Protein AF-A0A392QJE2-F1 (afdb_monomer)

Radius of gyration: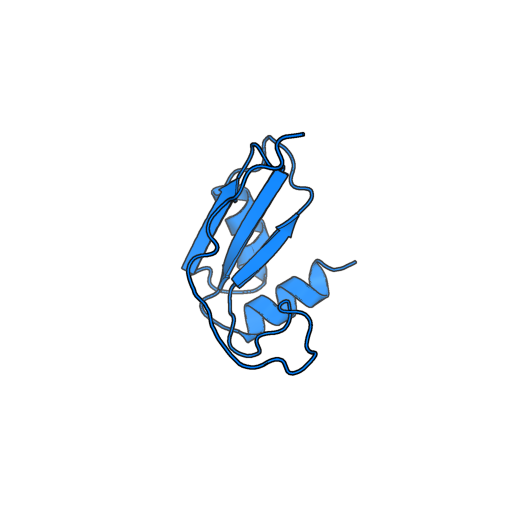 14.97 Å; Cα contacts (8 Å, |Δi|>4): 99; chains: 1; bounding box: 38×28×38 Å

Foldseek 3Di:
DDDDDDDDPDPDDDDDPDDPQCPVPFQKDKFAQAALPDDQVNVCVVLCVLHAWPDKADDSVRRIIMTGHPDSSSSVVCCVVVVD

Mean predicted aligned error: 11.25 Å

InterPro domains:
  IPR000504 RNA recognition motif domain [PF00076] (29-84)
  IPR000504 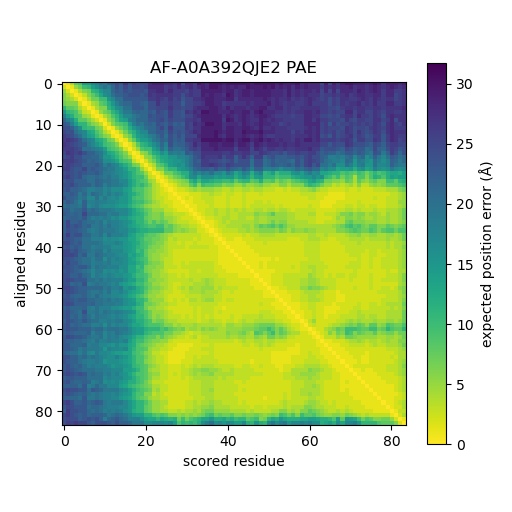RNA recognition motif domain [PS50102] (27-84)
  IPR000504 RNA recognition motif domain [SM00360] (28-84)
  IPR012677 Nucleotide-binding alpha-beta plait domain superfamily [G3DSA:3.30.70.330] (20-84)
  IPR035979 RNA-binding domain superfamily [SSF54928] (8-84)
  IPR039171 Pre-mRNA-splicing factor Cwc2/Slt11 [PTHR14089] (19-83)

pLDDT: mean 74.99, std 20.08, range [34.59, 93.56]

Solvent-accessible surface area (backbone atoms only — not comparable to full-atom values): 5311 Å² total; per-residue (Å²): 135,92,76,86,82,73,84,76,80,88,79,89,72,85,92,64,98,61,72,92,86,66,58,91,83,55,21,61,42,81,45,68,86,41,56,70,81,63,42,48,66,55,54,47,61,70,49,46,81,47,39,61,71,73,46,64,48,64,38,48,97,70,20,28,33,40,43,26,32,75,41,50,68,27,30,53,50,42,47,66,69,66,69,119

Secondary structure (DSSP, 8-state):
-----PPPP-------S--TT--TT--EEEE-S--TT--HHHHHHHHTTTS-EEEEEEEGGGTEEEEEESSHHHHHHHHHHH--

Nearest PDB structures (foldseek):
  6n7r-assembly1_F  TM=8.089E-01  e=2.101E-07  Saccharomyces cerevisiae S288C
  8w2o-assembly1_F  TM=8.147E-01  e=6.631E-07  Saccharomyces cerevisiae S288C
  2ytc-assembly1_A  TM=8.307E-01  e=3.593E-06  Homo sapiens
  2rs8-assembly1_A  TM=7.619E-01  e=4.383E-05  Mus musculus
  2mqo-assembly1_A  TM=8.485E-01  e=3.330E-04  Rattus norvegicus

Structure (mmCIF, N/CA/C/O backbone):
data_AF-A0A392QJE2-F1
#
_entry.id   AF-A0A392QJE2-F1
#
loop_
_atom_site.group_PDB
_atom_site.id
_atom_site.type_symbol
_atom_site.label_atom_id
_atom_site.label_alt_id
_atom_site.label_comp_id
_atom_site.label_asym_id
_atom_site.label_entity_id
_atom_site.label_seq_id
_atom_site.pdbx_PDB_ins_code
_atom_site.Cartn_x
_atom_site.Cartn_y
_atom_site.Cartn_z
_atom_site.occupancy
_atom_site.B_iso_or_equiv
_atom_site.auth_seq_id
_atom_site.auth_comp_id
_atom_site.auth_asym_id
_atom_site.auth_atom_id
_atom_site.pdbx_PDB_model_num
ATOM 1 N N . SER A 1 1 ? 22.080 17.864 25.824 1.00 44.97 1 SER A N 1
ATOM 2 C CA . SER A 1 1 ? 20.844 17.780 25.025 1.00 44.97 1 SER A CA 1
ATOM 3 C C . SER A 1 1 ? 20.775 16.409 24.382 1.00 44.97 1 SER A C 1
ATOM 5 O O . SER A 1 1 ? 21.685 16.060 23.643 1.00 44.97 1 SER A O 1
ATOM 7 N N . LEU A 1 2 ? 19.794 15.593 24.772 1.00 45.62 2 LEU A N 1
ATOM 8 C CA . LEU A 1 2 ? 19.657 14.186 24.381 1.00 45.62 2 LEU A CA 1
ATOM 9 C C . LEU A 1 2 ? 19.000 14.078 22.998 1.00 45.62 2 LEU A C 1
ATOM 11 O O . LEU A 1 2 ? 17.803 14.319 22.878 1.00 45.62 2 LEU A O 1
ATOM 15 N N . ALA A 1 3 ? 19.762 13.700 21.973 1.00 43.06 3 ALA A N 1
ATOM 16 C CA . ALA A 1 3 ? 19.202 13.153 20.741 1.00 43.06 3 ALA A CA 1
ATOM 17 C C . ALA A 1 3 ? 19.219 11.624 20.870 1.00 43.06 3 ALA A C 1
ATOM 19 O O . ALA A 1 3 ? 20.273 11.029 21.093 1.00 43.06 3 ALA A O 1
ATOM 20 N N . ALA A 1 4 ? 18.042 11.003 20.823 1.00 39.81 4 ALA A N 1
ATOM 21 C CA . ALA A 1 4 ? 17.875 9.563 20.959 1.00 39.81 4 ALA A CA 1
ATOM 22 C C . ALA A 1 4 ? 18.611 8.815 19.831 1.00 39.81 4 ALA A C 1
ATOM 24 O O . ALA A 1 4 ? 18.329 9.016 18.650 1.00 39.81 4 ALA A O 1
ATOM 25 N N . ILE A 1 5 ? 19.551 7.952 20.219 1.00 45.78 5 ILE A N 1
ATOM 26 C CA . ILE A 1 5 ? 20.262 7.016 19.348 1.00 45.78 5 ILE A CA 1
ATOM 27 C C . ILE A 1 5 ? 19.345 5.810 19.123 1.00 45.78 5 ILE A C 1
ATOM 29 O O . ILE A 1 5 ? 19.175 4.989 20.021 1.00 45.78 5 ILE A O 1
ATOM 33 N N . TYR A 1 6 ? 18.756 5.690 17.935 1.00 34.59 6 TYR A N 1
ATOM 34 C CA . TYR A 1 6 ? 18.214 4.412 17.476 1.00 34.59 6 TYR A CA 1
ATOM 35 C C . TYR A 1 6 ? 19.316 3.690 16.690 1.00 34.59 6 TYR A C 1
ATOM 37 O O . TYR A 1 6 ? 19.877 4.292 15.771 1.00 34.59 6 TYR A O 1
ATOM 45 N N . PRO A 1 7 ? 19.666 2.434 17.020 1.00 42.44 7 PRO A N 1
ATOM 46 C CA . PRO A 1 7 ? 20.619 1.684 16.220 1.00 42.44 7 PRO A CA 1
ATOM 47 C C . PRO A 1 7 ? 19.978 1.353 14.873 1.00 42.44 7 PRO A C 1
ATOM 49 O O . PRO A 1 7 ? 18.931 0.709 14.807 1.00 42.44 7 PRO A O 1
ATOM 52 N N . VAL A 1 8 ? 20.614 1.804 13.795 1.00 45.44 8 VAL A N 1
ATOM 53 C CA . VAL A 1 8 ? 20.314 1.333 12.444 1.00 45.44 8 VAL A CA 1
ATOM 54 C C . VAL A 1 8 ? 20.682 -0.159 12.376 1.00 45.44 8 VAL A C 1
ATOM 56 O O . VAL A 1 8 ? 21.844 -0.494 12.618 1.00 45.44 8 VAL A O 1
ATOM 59 N N . PRO A 1 9 ? 19.747 -1.093 12.113 1.00 41.56 9 PRO A N 1
ATOM 60 C CA . PRO A 1 9 ? 20.136 -2.457 11.786 1.00 41.56 9 PRO A C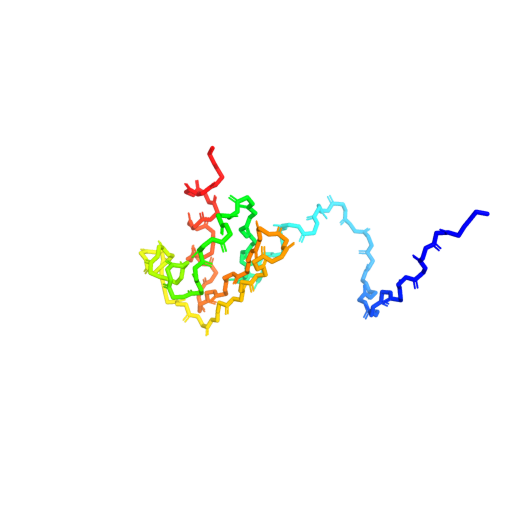A 1
ATOM 61 C C . PRO A 1 9 ? 20.922 -2.408 10.472 1.00 41.56 9 PRO A C 1
ATOM 63 O O . PRO A 1 9 ? 20.493 -1.801 9.491 1.00 41.56 9 PRO A O 1
ATOM 66 N 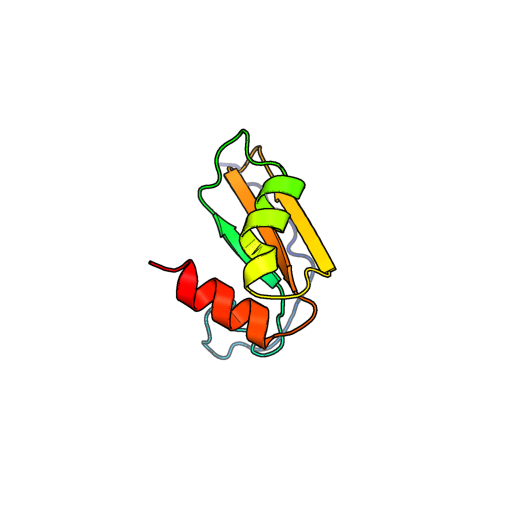N . ALA A 1 10 ? 22.125 -2.970 10.514 1.00 39.78 10 ALA A N 1
ATOM 67 C CA . ALA A 1 10 ? 23.151 -2.842 9.495 1.00 39.78 10 ALA A CA 1
ATOM 68 C C . ALA A 1 10 ? 22.679 -3.323 8.112 1.00 39.78 10 ALA A C 1
ATOM 70 O O . ALA A 1 10 ? 22.616 -4.521 7.853 1.00 39.78 10 ALA A O 1
ATOM 71 N N . TYR A 1 11 ? 22.438 -2.381 7.203 1.00 39.03 11 TYR A N 1
ATOM 72 C CA . TYR A 1 11 ? 22.514 -2.614 5.763 1.00 39.03 11 TYR A CA 1
ATOM 73 C C . TYR A 1 11 ? 23.678 -1.782 5.232 1.00 39.03 11 TYR A C 1
ATOM 75 O O . TYR A 1 11 ? 23.536 -0.628 4.842 1.00 39.03 11 TYR A O 1
ATOM 83 N N . THR A 1 12 ? 24.877 -2.351 5.314 1.00 45.94 12 THR A N 1
ATOM 84 C CA . THR A 1 12 ? 26.086 -1.786 4.716 1.00 45.94 12 THR A CA 1
ATOM 85 C C . THR A 1 12 ? 26.167 -2.206 3.251 1.00 45.94 12 THR A C 1
ATOM 87 O O . THR A 1 12 ? 26.502 -3.354 2.965 1.00 45.94 12 THR A O 1
ATOM 90 N N . ALA A 1 13 ? 25.910 -1.278 2.330 1.00 36.12 13 ALA A N 1
ATOM 91 C CA . ALA A 1 13 ? 26.320 -1.373 0.929 1.00 36.12 13 ALA A CA 1
ATOM 92 C C . ALA A 1 13 ? 26.890 -0.010 0.468 1.00 36.12 13 ALA A C 1
ATOM 94 O O . ALA A 1 13 ? 26.427 1.028 0.947 1.00 36.12 13 ALA A O 1
ATOM 95 N N . PRO A 1 14 ? 27.935 0.009 -0.383 1.00 43.97 14 PRO A N 1
ATOM 96 C CA . PRO A 1 14 ? 28.697 1.214 -0.706 1.00 43.97 14 PRO A CA 1
ATOM 97 C C . PRO A 1 14 ? 27.887 2.224 -1.530 1.00 43.97 14 PRO A C 1
ATOM 99 O O . PRO A 1 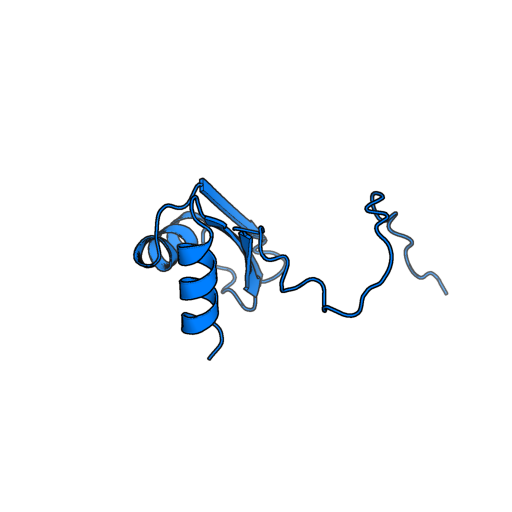14 ? 27.202 1.876 -2.488 1.00 43.97 14 PRO A O 1
ATOM 102 N N . VAL A 1 15 ? 28.018 3.492 -1.140 1.00 46.44 15 VAL A N 1
ATOM 103 C CA . VAL A 1 15 ? 27.343 4.680 -1.675 1.00 46.44 15 VAL A CA 1
ATOM 104 C C . VAL A 1 15 ? 27.596 4.854 -3.180 1.00 46.44 15 VAL A C 1
ATOM 106 O O . VAL A 1 15 ? 28.676 5.270 -3.591 1.00 46.44 15 VAL A O 1
ATOM 109 N N . ASN A 1 16 ? 26.564 4.605 -3.986 1.00 44.72 16 ASN A N 1
ATOM 110 C CA . ASN A 1 16 ? 26.334 5.269 -5.269 1.00 44.72 16 ASN A CA 1
ATOM 111 C C . ASN A 1 16 ? 24.999 6.009 -5.142 1.00 44.72 16 ASN A C 1
ATOM 113 O O . ASN A 1 16 ? 24.028 5.458 -4.633 1.00 44.72 16 ASN A O 1
ATOM 117 N N . THR A 1 17 ? 24.979 7.277 -5.536 1.00 40.78 17 THR A N 1
ATOM 118 C CA . THR A 1 17 ? 23.940 8.284 -5.272 1.00 40.78 17 THR A CA 1
ATOM 119 C C . THR A 1 17 ? 22.632 8.049 -6.036 1.00 40.78 17 THR A C 1
ATOM 121 O O . THR A 1 17 ? 22.207 8.895 -6.820 1.00 40.78 17 THR A O 1
ATOM 124 N N . VAL A 1 18 ? 21.974 6.916 -5.809 1.00 43.03 18 VAL A N 1
ATOM 125 C CA . VAL A 1 18 ? 20.528 6.808 -6.001 1.00 43.03 18 VAL A CA 1
ATOM 126 C C . VAL A 1 18 ? 19.895 7.070 -4.636 1.00 43.03 18 VAL A C 1
ATOM 128 O O . VAL A 1 18 ? 20.319 6.454 -3.652 1.00 43.03 18 VAL A O 1
ATOM 131 N N . PRO A 1 19 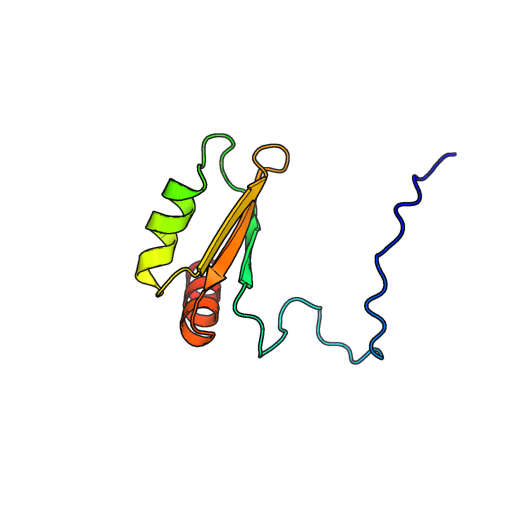? 18.949 8.011 -4.497 1.00 45.94 19 PRO A N 1
ATOM 132 C CA . PRO A 1 19 ? 18.169 8.061 -3.272 1.00 45.94 19 PRO A CA 1
ATOM 133 C C . PRO A 1 19 ? 17.525 6.664 -3.096 1.00 45.94 19 PRO A C 1
ATOM 135 O O . PRO A 1 19 ? 17.163 6.040 -4.098 1.00 45.94 19 PRO A O 1
ATOM 138 N N . PRO A 1 20 ? 17.444 6.111 -1.871 1.00 48.78 20 PRO A N 1
ATOM 139 C CA . PRO A 1 20 ? 17.079 4.704 -1.595 1.00 48.78 20 PRO A CA 1
ATOM 140 C C . PRO A 1 20 ? 15.634 4.315 -1.985 1.00 48.78 20 PRO A C 1
ATOM 142 O O . PRO A 1 20 ? 15.112 3.281 -1.584 1.00 48.78 20 PRO A O 1
ATOM 145 N N . GLU A 1 21 ? 14.988 5.162 -2.770 1.00 52.59 21 GLU A N 1
ATOM 146 C CA . GLU A 1 21 ? 13.617 5.144 -3.258 1.00 52.59 21 GLU A CA 1
ATOM 147 C C . GLU A 1 21 ? 13.482 4.472 -4.638 1.00 52.59 21 GLU A C 1
ATOM 149 O O . GLU A 1 21 ? 12.369 4.341 -5.133 1.00 52.59 21 GLU A O 1
ATOM 154 N N . TYR A 1 22 ? 14.575 3.978 -5.236 1.00 54.03 22 TYR A N 1
ATOM 155 C CA . TYR A 1 22 ? 14.557 3.283 -6.534 1.00 54.03 22 TYR A CA 1
ATOM 156 C C . TYR A 1 22 ? 15.427 2.019 -6.548 1.00 54.03 22 TYR A C 1
ATOM 158 O O . TYR A 1 22 ? 16.234 1.793 -7.454 1.00 54.03 22 TYR A O 1
ATOM 166 N N . ASP A 1 23 ? 15.282 1.160 -5.537 1.00 63.03 23 ASP A N 1
ATOM 167 C CA . ASP A 1 23 ? 15.789 -0.201 -5.688 1.00 63.03 23 ASP A CA 1
ATOM 168 C C . ASP A 1 23 ? 14.945 -0.899 -6.760 1.00 63.03 23 ASP A C 1
ATOM 170 O O . ASP A 1 23 ? 13.768 -1.196 -6.571 1.00 63.03 23 ASP A O 1
ATOM 174 N N . VAL A 1 24 ? 15.551 -1.097 -7.927 1.00 61.53 24 VAL A N 1
ATOM 175 C CA . VAL A 1 24 ? 14.916 -1.623 -9.141 1.00 61.53 24 VAL A CA 1
ATOM 176 C C . VAL A 1 24 ? 14.337 -3.031 -8.954 1.00 61.53 24 VAL A C 1
ATOM 178 O O . VAL A 1 24 ? 13.596 -3.510 -9.805 1.00 61.53 24 VAL A O 1
ATOM 181 N N . ASN A 1 25 ? 14.673 -3.713 -7.857 1.00 70.69 25 ASN A N 1
ATOM 182 C CA . ASN A 1 25 ? 14.133 -5.023 -7.503 1.00 70.69 25 ASN A CA 1
ATOM 183 C C . ASN A 1 25 ? 13.084 -4.951 -6.386 1.00 70.69 25 ASN A C 1
ATOM 185 O O . ASN A 1 25 ? 12.495 -5.974 -6.035 1.00 70.69 25 ASN A O 1
ATOM 189 N N . ASN A 1 26 ? 12.844 -3.775 -5.808 1.00 76.38 26 ASN A N 1
ATOM 190 C CA . ASN A 1 26 ? 11.897 -3.623 -4.722 1.00 76.38 26 ASN A CA 1
ATOM 191 C C . ASN A 1 26 ? 10.463 -3.591 -5.259 1.00 76.38 26 ASN A C 1
ATOM 193 O O . ASN A 1 26 ? 10.085 -2.744 -6.063 1.00 76.38 26 ASN A O 1
ATOM 197 N N . THR A 1 27 ? 9.646 -4.518 -4.771 1.00 87.81 27 THR A N 1
ATOM 198 C CA . THR A 1 27 ? 8.209 -4.576 -5.059 1.00 87.81 27 THR A CA 1
ATOM 199 C C . THR A 1 27 ? 7.367 -3.881 -3.989 1.00 87.81 27 THR A C 1
ATOM 201 O O . THR A 1 27 ? 6.142 -3.966 -4.014 1.00 87.81 27 THR A O 1
ATOM 204 N N . THR A 1 28 ? 8.006 -3.213 -3.027 1.00 88.00 28 THR A N 1
ATOM 205 C CA . THR A 1 28 ? 7.354 -2.536 -1.905 1.00 88.00 28 THR A CA 1
ATOM 206 C C . THR A 1 28 ? 7.330 -1.036 -2.118 1.00 88.00 28 THR A C 1
ATOM 208 O O . THR A 1 28 ? 8.378 -0.401 -2.234 1.00 88.00 28 THR A O 1
ATOM 211 N N . ILE A 1 29 ? 6.133 -0.465 -2.082 1.00 87.69 29 ILE A N 1
ATOM 212 C CA . ILE A 1 29 ? 5.900 0.972 -2.154 1.00 87.69 29 ILE A CA 1
ATOM 213 C C . ILE A 1 29 ? 5.611 1.530 -0.760 1.00 87.69 29 ILE A C 1
ATOM 215 O O . ILE A 1 29 ? 5.012 0.861 0.089 1.00 87.69 29 ILE A O 1
ATOM 219 N N . PHE A 1 30 ? 6.031 2.770 -0.530 1.00 87.56 30 PHE A N 1
ATOM 220 C CA . PHE A 1 30 ? 5.670 3.542 0.654 1.00 87.56 30 PHE A CA 1
ATOM 221 C C . PHE A 1 30 ? 4.515 4.482 0.318 1.00 87.56 30 PHE A C 1
ATOM 223 O O . PHE A 1 30 ? 4.565 5.199 -0.679 1.00 87.56 30 PHE A O 1
ATOM 230 N N . VAL A 1 31 ? 3.497 4.500 1.173 1.00 87.62 31 VAL A N 1
ATOM 231 C CA . VAL A 1 31 ? 2.333 5.374 1.039 1.00 87.62 31 VAL A CA 1
ATOM 232 C C . VAL A 1 31 ? 2.267 6.264 2.273 1.00 87.62 31 VAL A C 1
ATOM 234 O O . VAL A 1 31 ? 2.010 5.794 3.381 1.00 87.62 31 VAL A O 1
ATOM 237 N N . GLY A 1 32 ? 2.568 7.547 2.095 1.00 88.06 32 GLY A N 1
ATOM 238 C CA . GLY A 1 32 ? 2.479 8.557 3.148 1.00 88.06 32 GLY A CA 1
ATOM 239 C C . GLY A 1 32 ? 1.144 9.295 3.126 1.00 88.06 32 GLY A C 1
ATOM 240 O O . GLY A 1 32 ? 0.354 9.132 2.200 1.00 88.06 32 GLY A O 1
ATOM 241 N N . ASN A 1 33 ? 0.927 10.141 4.137 1.00 85.50 33 ASN A N 1
ATOM 242 C CA . ASN A 1 33 ? -0.245 11.014 4.239 1.00 85.50 33 ASN A CA 1
ATOM 243 C C . ASN A 1 33 ? -1.583 10.250 4.164 1.00 85.50 33 ASN A C 1
ATOM 245 O O . ASN A 1 33 ? -2.550 10.716 3.565 1.00 85.50 33 ASN A O 1
ATOM 249 N N . LEU A 1 34 ? -1.611 9.055 4.754 1.00 86.62 34 LEU A N 1
ATOM 250 C CA . LEU A 1 34 ? -2.813 8.243 4.883 1.00 86.62 34 LEU A CA 1
ATOM 251 C C . LEU A 1 34 ? -3.703 8.792 5.995 1.00 86.62 34 LEU A C 1
ATOM 253 O O . LEU A 1 34 ? -3.212 9.219 7.042 1.00 86.62 34 LEU A O 1
ATOM 257 N N . ASP A 1 35 ? -5.013 8.713 5.799 1.00 86.25 35 ASP A N 1
ATOM 258 C CA . ASP A 1 35 ? -5.971 9.015 6.854 1.00 86.25 35 ASP A CA 1
ATOM 259 C C . ASP A 1 35 ? -5.786 8.089 8.064 1.00 86.25 35 ASP A C 1
ATOM 261 O O . ASP A 1 35 ? -5.444 6.913 7.938 1.00 86.25 35 ASP A O 1
ATOM 265 N N . LEU A 1 36 ? -6.064 8.602 9.265 1.00 83.56 36 LEU A N 1
ATOM 266 C CA . LEU A 1 36 ? -5.952 7.817 10.504 1.00 83.56 36 LEU A CA 1
ATOM 267 C C . LEU A 1 36 ? -6.939 6.640 10.557 1.00 83.56 36 LEU A C 1
ATOM 269 O O . LEU A 1 36 ? -6.748 5.714 11.342 1.00 83.56 36 LEU A O 1
ATOM 273 N N . ASN A 1 37 ? -7.983 6.693 9.729 1.00 86.19 37 ASN A N 1
ATOM 274 C CA . ASN A 1 37 ? -8.999 5.653 9.604 1.00 86.19 37 ASN A CA 1
ATOM 275 C C . ASN A 1 37 ? -8.686 4.642 8.489 1.00 86.19 37 ASN A C 1
ATOM 277 O O . ASN A 1 37 ? -9.398 3.644 8.374 1.00 86.19 37 ASN A O 1
ATOM 281 N N . VAL A 1 38 ? -7.643 4.879 7.679 1.00 88.62 38 VAL A N 1
ATOM 282 C CA . VAL A 1 38 ? -7.266 3.953 6.609 1.00 88.62 38 VAL A CA 1
ATOM 283 C C . VAL A 1 38 ? -6.846 2.627 7.236 1.00 88.62 38 VAL A C 1
ATOM 285 O O . VAL A 1 38 ? -5.975 2.561 8.107 1.00 88.62 38 VAL A O 1
ATOM 288 N N . SER A 1 39 ? -7.481 1.556 6.776 1.00 90.81 39 SER A N 1
ATOM 289 C CA . SER A 1 39 ? -7.169 0.193 7.197 1.00 90.81 39 SER A CA 1
ATOM 290 C C . SER A 1 39 ? -6.281 -0.492 6.165 1.00 90.81 39 SER A C 1
ATOM 292 O O . SER A 1 39 ? -6.266 -0.126 4.990 1.00 90.81 39 SER A O 1
ATOM 294 N N . GLU A 1 40 ? -5.559 -1.530 6.583 1.00 90.75 40 GLU A N 1
ATOM 295 C CA . GLU A 1 40 ? -4.734 -2.345 5.680 1.00 90.75 40 GLU A CA 1
ATOM 296 C C . GLU A 1 40 ? -5.563 -2.937 4.537 1.00 90.75 40 GLU A C 1
ATOM 298 O O . GLU A 1 40 ? -5.109 -2.975 3.397 1.00 90.75 40 GLU A O 1
ATOM 303 N N . GLU A 1 41 ? -6.800 -3.342 4.829 1.00 90.88 41 GLU A N 1
ATOM 304 C CA . GLU A 1 41 ? -7.750 -3.846 3.837 1.00 90.88 41 GLU A CA 1
ATOM 305 C C . GLU A 1 41 ? -8.138 -2.777 2.818 1.00 90.88 41 GLU A C 1
ATOM 307 O O . GLU A 1 41 ? -8.151 -3.052 1.622 1.00 90.88 41 GLU A O 1
ATOM 312 N N . GLU A 1 42 ? -8.396 -1.549 3.267 1.00 90.88 42 GLU A N 1
ATOM 313 C CA . GLU A 1 42 ? -8.739 -0.438 2.381 1.00 90.88 42 GLU A CA 1
ATOM 314 C C . GLU A 1 42 ? -7.556 -0.086 1.479 1.00 90.88 42 GLU A C 1
ATOM 316 O O . GLU A 1 42 ? -7.707 0.009 0.260 1.00 90.88 42 GLU A O 1
ATOM 321 N N . LEU A 1 43 ? -6.351 0.010 2.047 1.00 90.38 43 LEU A N 1
ATOM 322 C CA . LEU A 1 43 ? -5.136 0.236 1.273 1.00 90.38 43 LEU A CA 1
ATOM 323 C C . LEU A 1 43 ? -4.941 -0.899 0.256 1.00 90.38 43 LEU A C 1
ATOM 325 O O . LEU A 1 43 ? -4.763 -0.648 -0.931 1.00 90.38 43 LEU A O 1
ATOM 329 N N . LYS A 1 44 ? -5.095 -2.159 0.675 1.00 92.19 44 LYS A N 1
ATOM 330 C CA . LYS A 1 44 ? -5.039 -3.312 -0.228 1.00 92.19 44 LYS A CA 1
ATOM 331 C C . LYS A 1 44 ? -6.034 -3.178 -1.385 1.00 92.19 44 LYS A C 1
ATOM 333 O O . LYS A 1 44 ? -5.632 -3.320 -2.533 1.00 92.19 44 LYS A O 1
ATOM 338 N N . GLN A 1 45 ? -7.301 -2.871 -1.112 1.00 92.19 45 GLN A N 1
ATOM 339 C CA . GLN A 1 45 ? -8.336 -2.705 -2.142 1.00 92.19 45 GLN A CA 1
ATOM 340 C C . GLN A 1 45 ? -7.984 -1.606 -3.149 1.00 92.19 45 GLN A C 1
ATOM 342 O O . GLN A 1 45 ? -8.117 -1.815 -4.353 1.00 92.19 45 GLN A O 1
ATOM 347 N N . ASN A 1 46 ? -7.461 -0.474 -2.677 1.00 89.69 46 ASN A N 1
ATOM 348 C CA . ASN A 1 46 ? -7.029 0.618 -3.548 1.00 89.69 46 ASN A CA 1
ATOM 349 C C . ASN A 1 46 ? -5.872 0.210 -4.466 1.00 89.69 46 ASN A C 1
ATOM 351 O O . ASN A 1 46 ? -5.830 0.631 -5.620 1.00 89.69 46 ASN A O 1
ATOM 355 N N . PHE A 1 47 ? -4.947 -0.620 -3.984 1.00 90.69 47 PHE A N 1
ATOM 356 C CA . PHE A 1 47 ? -3.763 -1.009 -4.748 1.00 90.69 47 PHE A CA 1
ATOM 357 C C . PHE A 1 47 ? -3.931 -2.302 -5.565 1.00 90.69 47 PHE A C 1
ATOM 359 O O . PHE A 1 47 ? -3.134 -2.553 -6.468 1.00 90.69 47 PHE A O 1
ATOM 366 N N . LEU A 1 48 ? -4.980 -3.096 -5.315 1.00 90.50 48 LEU A N 1
ATOM 367 C CA . LEU A 1 48 ? -5.271 -4.332 -6.057 1.00 90.50 48 LEU A CA 1
ATOM 368 C C . LEU A 1 48 ? -5.472 -4.092 -7.561 1.00 90.50 48 LEU A C 1
ATOM 370 O O . LEU A 1 48 ? -5.249 -4.997 -8.360 1.00 90.50 48 LEU A O 1
ATOM 374 N N . GLN A 1 49 ? -5.854 -2.875 -7.958 1.00 91.69 49 GLN A N 1
ATOM 375 C CA . GLN A 1 49 ? -6.003 -2.501 -9.366 1.00 91.69 49 GLN A CA 1
ATOM 376 C C . GLN A 1 49 ? -4.674 -2.479 -10.143 1.00 91.69 49 GLN A C 1
ATOM 378 O O . GLN A 1 49 ? -4.689 -2.629 -11.360 1.00 91.69 49 GLN A O 1
ATOM 383 N N . PHE A 1 50 ? -3.538 -2.304 -9.457 1.00 89.94 50 PHE A N 1
ATOM 384 C CA . PHE A 1 50 ? -2.208 -2.278 -10.081 1.00 89.94 50 PHE A CA 1
ATOM 385 C C . PHE A 1 50 ? -1.570 -3.673 -10.143 1.00 89.94 50 PHE A C 1
ATOM 387 O O . PHE A 1 50 ? -0.647 -3.907 -10.922 1.00 89.94 50 PHE A O 1
ATOM 394 N N . GLY A 1 51 ? -2.049 -4.619 -9.330 1.00 91.38 51 GLY A N 1
ATOM 395 C CA . GLY A 1 51 ? -1.636 -6.017 -9.392 1.00 91.38 51 GLY A CA 1
ATOM 396 C C . GLY A 1 51 ? -1.811 -6.785 -8.089 1.00 91.38 51 GLY A C 1
ATOM 397 O O . GLY A 1 51 ? -2.436 -6.323 -7.134 1.00 91.38 51 GLY A O 1
ATOM 398 N N . GLU A 1 52 ? -1.239 -7.990 -8.055 1.00 93.56 52 GLU A N 1
ATOM 399 C CA . GLU A 1 52 ? -1.308 -8.863 -6.885 1.00 93.56 52 GLU A CA 1
ATOM 400 C C . GLU A 1 52 ? -0.509 -8.282 -5.714 1.00 93.56 52 GLU A C 1
ATOM 402 O O . GLU A 1 52 ? 0.675 -7.959 -5.839 1.00 93.56 52 GLU A O 1
ATOM 407 N N . ILE A 1 53 ? -1.163 -8.189 -4.556 1.00 93.56 53 ILE A N 1
ATOM 408 C CA . ILE A 1 53 ? -0.562 -7.703 -3.316 1.00 93.56 53 ILE A CA 1
ATOM 409 C C . ILE A 1 53 ? -0.201 -8.884 -2.426 1.00 93.56 53 ILE A C 1
ATOM 411 O O . ILE A 1 53 ? -1.072 -9.640 -1.988 1.00 93.56 53 ILE A O 1
ATOM 415 N N . VAL A 1 54 ? 1.086 -8.977 -2.108 1.00 93.31 54 VAL A N 1
ATOM 416 C CA . VAL A 1 54 ? 1.667 -9.992 -1.226 1.00 93.31 54 VAL A CA 1
ATOM 417 C C . VAL A 1 54 ? 1.485 -9.599 0.235 1.00 93.31 54 VAL A C 1
ATOM 419 O O . VAL A 1 54 ? 1.150 -10.440 1.065 1.00 93.31 54 VAL A O 1
ATOM 422 N N . SER A 1 55 ? 1.693 -8.322 0.562 1.00 90.69 55 SER A N 1
ATOM 423 C CA . SER A 1 55 ? 1.632 -7.844 1.942 1.00 90.69 55 SER A CA 1
ATOM 424 C C . SER A 1 55 ? 1.247 -6.373 2.013 1.00 90.69 55 SER A C 1
ATOM 426 O O . SER A 1 55 ? 1.624 -5.581 1.151 1.00 90.69 55 SER A O 1
ATOM 428 N N . VAL A 1 56 ? 0.510 -5.998 3.055 1.00 93.00 56 VAL A N 1
ATOM 429 C CA . VAL A 1 56 ? 0.187 -4.606 3.382 1.00 93.00 56 VAL A CA 1
ATOM 430 C C . VAL A 1 56 ? 0.472 -4.393 4.852 1.00 93.00 56 VAL A C 1
ATOM 432 O O . VAL A 1 56 ? 0.204 -5.279 5.659 1.00 93.00 56 VAL A O 1
ATOM 435 N N . LYS A 1 57 ? 1.032 -3.231 5.187 1.00 91.44 57 LYS A N 1
ATOM 436 C CA . LYS A 1 57 ? 1.306 -2.848 6.565 1.00 91.44 57 LYS A CA 1
ATOM 437 C C . LYS A 1 57 ? 1.000 -1.379 6.794 1.00 91.44 57 LYS A C 1
ATOM 439 O O . LYS A 1 57 ? 1.685 -0.525 6.235 1.00 91.44 57 LYS A O 1
ATOM 444 N N . VAL A 1 58 ? 0.021 -1.076 7.640 1.00 90.75 58 VAL A N 1
ATOM 445 C CA . VAL A 1 58 ? -0.372 0.308 7.962 1.00 90.75 58 VAL A CA 1
ATOM 446 C C . VAL A 1 58 ? 0.099 0.693 9.363 1.00 90.75 58 VAL A C 1
ATOM 448 O O . VAL A 1 58 ? -0.064 -0.040 10.333 1.00 90.75 58 VAL A O 1
ATOM 451 N N . HIS A 1 59 ? 0.680 1.882 9.474 1.00 87.25 59 HIS A N 1
ATOM 452 C CA . HIS A 1 59 ? 1.060 2.519 10.728 1.00 87.25 59 HIS A CA 1
ATOM 453 C C . HIS A 1 59 ? 0.171 3.748 10.943 1.00 87.25 59 HIS A C 1
ATOM 455 O O . HIS A 1 59 ? 0.583 4.878 10.678 1.00 87.25 59 HIS A O 1
ATOM 461 N N . ALA A 1 60 ? -1.042 3.533 11.463 1.00 81.12 60 ALA A N 1
ATOM 462 C CA . ALA A 1 60 ? -2.018 4.604 11.699 1.00 81.12 60 ALA A CA 1
ATOM 463 C C . ALA A 1 60 ? -1.445 5.744 12.563 1.00 81.12 60 ALA A C 1
ATOM 465 O O . ALA A 1 60 ? -1.628 6.914 12.251 1.00 81.12 60 ALA A O 1
ATOM 466 N N . GLY A 1 61 ? -0.629 5.425 13.577 1.00 82.38 61 GLY A N 1
ATOM 467 C CA . GLY A 1 61 ? 0.037 6.433 14.417 1.00 82.38 61 GLY A CA 1
ATOM 468 C C . GLY A 1 61 ? 1.062 7.323 13.693 1.00 82.38 61 GLY A C 1
ATOM 469 O O . GLY A 1 61 ? 1.515 8.308 14.267 1.00 82.38 61 GLY A O 1
ATOM 470 N N . LYS A 1 62 ? 1.444 6.988 12.455 1.00 81.00 62 LYS A N 1
ATOM 471 C CA . LYS A 1 62 ? 2.343 7.777 11.600 1.00 81.00 62 LYS A CA 1
ATOM 472 C C . LYS A 1 62 ? 1.696 8.201 10.277 1.00 81.00 62 LYS A C 1
ATOM 474 O O . LYS A 1 62 ? 2.411 8.726 9.427 1.00 81.00 62 LYS A O 1
ATOM 479 N N . ALA A 1 63 ? 0.389 7.970 10.103 1.00 86.75 63 ALA A N 1
ATOM 480 C CA . ALA A 1 63 ? -0.332 8.276 8.866 1.00 86.75 63 ALA A CA 1
ATOM 481 C C . ALA A 1 63 ? 0.391 7.729 7.614 1.00 86.75 63 ALA A C 1
ATOM 483 O O . ALA A 1 63 ? 0.516 8.408 6.594 1.00 86.75 63 ALA A O 1
ATOM 484 N N . CYS A 1 64 ? 0.953 6.519 7.710 1.00 88.56 64 CYS A N 1
ATOM 485 C CA . CYS A 1 64 ? 1.734 5.930 6.628 1.00 88.56 64 CYS A CA 1
ATOM 486 C C . CYS A 1 64 ? 1.602 4.411 6.559 1.00 88.56 64 CYS A C 1
ATOM 488 O O . CYS A 1 64 ? 1.252 3.751 7.537 1.00 88.56 64 CYS A O 1
ATOM 490 N N . GLY A 1 65 ? 1.899 3.845 5.396 1.00 90.56 65 GLY A N 1
ATOM 491 C CA . GLY A 1 65 ? 1.793 2.421 5.133 1.00 90.56 65 GLY A CA 1
ATOM 492 C C . GLY A 1 65 ? 2.788 1.941 4.087 1.00 90.56 65 GLY A C 1
ATOM 493 O O . GLY A 1 65 ? 3.422 2.726 3.385 1.00 90.56 65 GLY A O 1
ATOM 494 N N . PHE A 1 66 ? 2.926 0.625 4.009 1.00 90.56 66 PHE A N 1
ATOM 495 C CA . PHE A 1 66 ? 3.756 -0.074 3.042 1.00 90.56 66 PHE A CA 1
ATOM 496 C C . PHE A 1 66 ? 2.899 -1.105 2.321 1.00 90.56 66 PHE A C 1
ATOM 498 O O . PHE A 1 66 ? 2.157 -1.849 2.966 1.00 90.56 66 PHE A O 1
ATOM 505 N N . VAL A 1 67 ? 3.010 -1.159 0.998 1.00 91.81 67 VAL A N 1
ATOM 506 C CA . VAL A 1 67 ? 2.303 -2.135 0.163 1.00 91.81 67 VAL A CA 1
ATOM 507 C C . VAL A 1 67 ? 3.337 -2.883 -0.655 1.00 91.81 67 VAL A C 1
ATOM 509 O O . VAL A 1 67 ? 4.102 -2.272 -1.392 1.00 91.81 67 VAL A O 1
ATOM 512 N N . GLN A 1 68 ? 3.373 -4.201 -0.512 1.00 91.00 68 GLN A N 1
ATOM 513 C CA . GLN A 1 68 ? 4.264 -5.077 -1.252 1.00 91.00 68 GLN A CA 1
ATOM 514 C C . GLN A 1 68 ? 3.494 -5.834 -2.325 1.00 91.00 68 GLN A C 1
ATOM 516 O O . GLN A 1 68 ? 2.550 -6.570 -2.030 1.00 91.00 68 GLN A O 1
ATOM 521 N N . PHE A 1 69 ? 3.940 -5.687 -3.564 1.00 92.00 69 PHE A N 1
ATOM 522 C CA . PHE A 1 69 ? 3.402 -6.379 -4.723 1.00 92.00 69 PHE A CA 1
ATOM 523 C C . PHE A 1 69 ? 4.131 -7.695 -4.995 1.00 92.00 69 PHE A C 1
ATOM 525 O O . PHE A 1 69 ? 5.294 -7.877 -4.623 1.00 92.00 69 PHE A O 1
ATOM 532 N N . GLY A 1 70 ? 3.443 -8.603 -5.686 1.00 89.12 70 GLY A N 1
ATOM 533 C CA . GLY A 1 70 ? 4.034 -9.834 -6.216 1.00 89.12 70 GLY A CA 1
ATOM 534 C C . GLY A 1 70 ? 4.918 -9.578 -7.434 1.00 89.12 70 GLY A C 1
ATOM 535 O O . GLY A 1 70 ? 5.868 -10.317 -7.680 1.00 89.12 70 GLY A O 1
ATOM 536 N N . ALA A 1 71 ? 4.645 -8.496 -8.165 1.00 88.38 71 ALA A N 1
ATOM 537 C CA . ALA A 1 71 ? 5.395 -8.094 -9.343 1.00 88.38 71 ALA A CA 1
ATOM 538 C C . ALA A 1 71 ? 5.921 -6.664 -9.209 1.00 88.38 71 ALA A C 1
ATOM 540 O O . ALA A 1 71 ? 5.232 -5.760 -8.738 1.00 88.38 71 ALA A O 1
ATOM 541 N N . ARG A 1 72 ? 7.140 -6.452 -9.705 1.00 84.81 72 ARG A N 1
ATOM 542 C CA . ARG A 1 72 ? 7.765 -5.129 -9.781 1.00 84.81 72 ARG A CA 1
ATOM 543 C C . ARG A 1 72 ? 6.968 -4.161 -10.662 1.00 84.81 72 ARG A C 1
ATOM 545 O O . ARG A 1 72 ? 6.772 -3.022 -10.263 1.00 84.81 72 ARG A O 1
ATOM 552 N N . ALA A 1 73 ? 6.469 -4.627 -11.809 1.00 88.62 73 ALA A N 1
ATOM 553 C CA . ALA A 1 73 ? 5.685 -3.799 -12.728 1.00 88.62 73 ALA A CA 1
ATOM 554 C C . ALA A 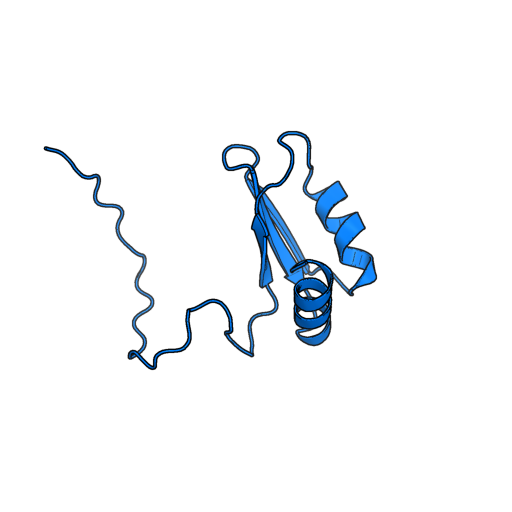1 73 ? 4.478 -3.148 -12.027 1.00 88.62 73 ALA A C 1
ATOM 556 O O . ALA A 1 73 ? 4.245 -1.957 -12.192 1.00 88.62 73 ALA A O 1
ATOM 557 N N . SER A 1 74 ? 3.793 -3.894 -11.155 1.00 90.25 74 SER A N 1
ATOM 558 C CA . SER A 1 74 ? 2.673 -3.388 -10.355 1.00 90.25 74 SER A CA 1
ATOM 559 C C . SER A 1 74 ? 3.086 -2.292 -9.373 1.00 90.25 74 SER A C 1
ATOM 561 O O . SER A 1 74 ? 2.374 -1.303 -9.221 1.00 90.25 74 SER A O 1
ATOM 563 N N . ALA A 1 75 ? 4.251 -2.439 -8.733 1.00 86.25 75 ALA A N 1
ATOM 564 C CA . ALA A 1 75 ? 4.802 -1.409 -7.857 1.00 86.25 75 ALA A CA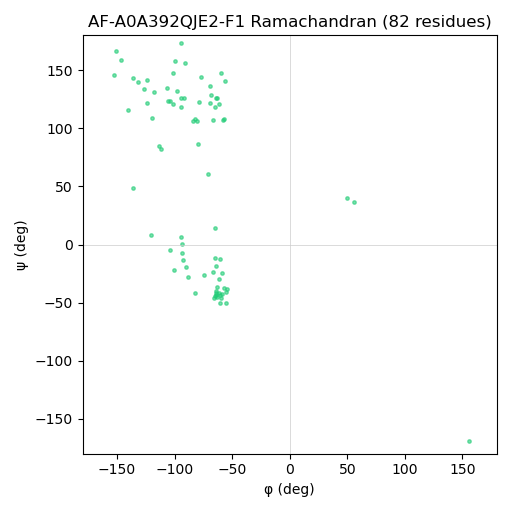 1
ATOM 565 C C . ALA A 1 75 ? 5.163 -0.138 -8.645 1.00 86.25 75 ALA A C 1
ATOM 567 O O . ALA A 1 75 ? 4.816 0.961 -8.221 1.00 86.25 75 ALA A O 1
ATOM 568 N N . GLU A 1 76 ? 5.799 -0.278 -9.811 1.00 86.50 76 GLU A N 1
ATOM 569 C CA . GLU A 1 76 ? 6.134 0.8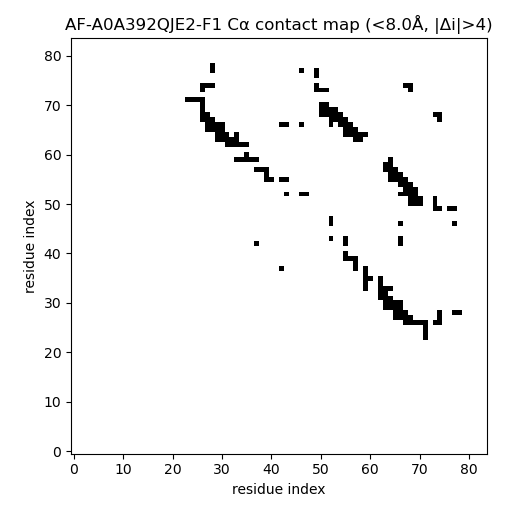52 -10.687 1.00 86.50 76 GLU A CA 1
ATOM 570 C C . GLU A 1 76 ? 4.889 1.568 -11.220 1.00 86.50 76 GLU A C 1
ATOM 572 O O . GLU A 1 76 ? 4.865 2.798 -11.249 1.00 86.50 76 GLU A O 1
ATOM 577 N N . GLU A 1 77 ? 3.852 0.831 -11.623 1.00 88.75 77 GLU A N 1
ATOM 578 C CA . GLU A 1 77 ? 2.578 1.418 -12.050 1.00 88.75 77 GLU A CA 1
ATOM 579 C C . GLU A 1 77 ? 1.894 2.166 -10.906 1.00 88.75 77 GLU A C 1
ATOM 581 O O . GLU A 1 77 ? 1.454 3.301 -11.089 1.00 88.75 77 GLU A O 1
ATOM 586 N N . ALA A 1 78 ? 1.855 1.572 -9.712 1.00 87.31 78 ALA A N 1
ATOM 587 C CA . ALA A 1 78 ? 1.284 2.207 -8.533 1.00 87.31 78 ALA A CA 1
ATOM 588 C C . ALA A 1 78 ? 2.023 3.505 -8.169 1.00 87.31 78 ALA A C 1
ATOM 590 O O . ALA A 1 78 ? 1.379 4.517 -7.908 1.00 87.31 78 ALA A O 1
ATOM 591 N N . ILE A 1 79 ? 3.361 3.510 -8.207 1.00 84.00 79 ILE A N 1
ATOM 592 C CA . ILE A 1 79 ? 4.175 4.712 -7.964 1.00 84.00 79 ILE A CA 1
ATOM 593 C C . ILE A 1 79 ? 3.848 5.797 -8.994 1.00 84.00 79 ILE A C 1
ATOM 595 O O . ILE A 1 79 ? 3.535 6.918 -8.610 1.00 84.00 79 ILE A O 1
ATOM 599 N N . GLN A 1 80 ? 3.846 5.462 -10.288 1.00 84.00 80 GLN A N 1
ATOM 600 C CA . GLN A 1 80 ? 3.541 6.415 -11.364 1.00 84.00 80 GLN A CA 1
ATOM 601 C C . GLN A 1 80 ? 2.127 6.998 -11.272 1.00 84.00 80 GLN A C 1
ATOM 603 O O . GLN A 1 80 ? 1.884 8.109 -11.735 1.00 84.00 80 GLN A O 1
ATOM 608 N N . LYS A 1 81 ? 1.180 6.237 -10.716 1.00 83.19 81 LYS A N 1
ATOM 609 C CA . LYS A 1 81 ? -0.220 6.649 -10.570 1.00 83.19 81 LYS A CA 1
ATOM 610 C C . LYS A 1 81 ? -0.498 7.404 -9.271 1.00 83.19 81 LYS A C 1
ATOM 612 O O . LYS A 1 81 ? -1.420 8.212 -9.258 1.00 83.19 81 LYS A O 1
ATOM 617 N N . MET A 1 82 ? 0.267 7.142 -8.210 1.00 77.44 82 MET A N 1
ATOM 618 C CA . MET A 1 82 ? 0.071 7.730 -6.878 1.00 77.44 82 MET A CA 1
ATOM 619 C C . MET A 1 82 ? 1.018 8.901 -6.574 1.00 77.44 82 MET A C 1
ATOM 621 O O . MET A 1 82 ? 0.699 9.714 -5.712 1.00 77.44 82 MET A O 1
ATOM 625 N N . GLN A 1 83 ? 2.167 9.016 -7.254 1.00 62.88 83 GLN A N 1
ATOM 626 C CA . GLN A 1 83 ? 2.966 10.246 -7.266 1.00 62.88 83 GLN A CA 1
ATOM 627 C C . GLN A 1 83 ? 2.336 11.241 -8.250 1.00 62.88 83 GLN A C 1
ATOM 629 O O . GLN A 1 83 ? 2.706 11.287 -9.423 1.00 62.88 83 GLN A O 1
ATOM 634 N N . GLY A 1 84 ? 1.372 12.023 -7.763 1.00 46.94 84 GLY A N 1
ATOM 635 C CA . GLY A 1 84 ? 0.718 13.119 -8.482 1.00 46.94 84 GLY A CA 1
ATOM 636 C C . GLY A 1 84 ? 0.352 14.250 -7.539 1.00 46.94 84 GLY A C 1
ATOM 637 O O . GLY A 1 84 ? -0.270 13.948 -6.499 1.00 46.94 84 GLY A O 1
#

Organism: NCBI:txid97028

Sequence (84 aa):
SLAAIYPVPAYTAPVNTVPPEYDVNNTTIFVGNLDLNVSEEELKQNFLQFGEIVSVKVHAGKACGFVQFGARASAEEAIQKMQG